Protein AF-A0AA38GEJ2-F1 (afdb_monomer_lite)

Secondary structure (DSSP, 8-state):
--------EEETTEEEPTTSBHHHHHTTSTT--HHHHHHHHHHTT----BGGG--HHHHHHHHHHHTTS--HHHHHHHHHHHHHHHHHTT-HHHHHHH-

Structure (mmCIF, N/CA/C/O backbone):
data_AF-A0AA38GEJ2-F1
#
_entry.id   AF-A0AA38GEJ2-F1
#
loop_
_atom_site.group_PDB
_atom_site.id
_atom_site.type_symbol
_atom_site.label_atom_id
_atom_site.label_alt_id
_atom_site.label_comp_id
_atom_site.label_asym_id
_atom_site.label_entity_id
_atom_site.label_seq_id
_atom_site.pdbx_PDB_ins_code
_atom_site.Cartn_x
_atom_site.Cartn_y
_atom_site.Cartn_z
_atom_site.occupancy
_atom_site.B_iso_or_equiv
_atom_site.auth_seq_id
_atom_site.auth_comp_id
_atom_site.auth_asym_id
_atom_site.auth_atom_id
_atom_site.pdbx_PDB_model_num
ATOM 1 N N . PHE A 1 1 ? 3.217 9.150 38.491 1.00 40.16 1 PHE A N 1
ATOM 2 C CA . PHE A 1 1 ? 3.322 7.963 37.621 1.00 40.16 1 PHE A CA 1
ATOM 3 C C . PHE A 1 1 ? 2.044 7.803 36.800 1.00 40.16 1 PHE A C 1
ATOM 5 O O . PHE A 1 1 ? 1.171 7.031 37.157 1.00 40.16 1 PHE A O 1
ATOM 12 N N . THR A 1 2 ? 1.918 8.550 35.706 1.00 34.09 2 THR A N 1
ATOM 13 C CA . THR A 1 2 ? 0.905 8.327 34.660 1.00 34.09 2 THR A CA 1
ATOM 14 C C . THR A 1 2 ? 1.666 8.402 33.349 1.00 34.09 2 THR A C 1
ATOM 16 O O . THR A 1 2 ? 1.904 9.484 32.815 1.00 34.09 2 THR A O 1
ATOM 19 N N . GLY A 1 3 ? 2.204 7.253 32.938 1.00 30.91 3 GLY A N 1
ATOM 20 C CA . GLY A 1 3 ? 3.022 7.131 31.739 1.00 30.91 3 GLY A CA 1
ATOM 21 C C . GLY A 1 3 ? 2.246 7.581 30.506 1.00 30.91 3 GLY A C 1
ATOM 22 O O . GLY A 1 3 ? 1.045 7.336 30.391 1.00 30.91 3 GLY A O 1
ATOM 23 N N . LEU A 1 4 ? 2.944 8.259 29.598 1.00 35.19 4 LEU A N 1
ATOM 24 C CA . LEU A 1 4 ? 2.459 8.618 28.272 1.00 35.19 4 LEU A CA 1
ATOM 25 C C . LEU A 1 4 ? 1.887 7.378 27.563 1.00 35.19 4 LEU A C 1
ATOM 27 O O . LEU A 1 4 ? 2.627 6.569 27.010 1.00 35.19 4 LEU A O 1
ATOM 31 N N . ASN A 1 5 ? 0.560 7.244 27.554 1.00 34.44 5 ASN A N 1
ATOM 32 C CA . ASN A 1 5 ? -0.161 6.262 26.746 1.00 34.44 5 ASN A CA 1
ATOM 33 C C . ASN A 1 5 ? -0.094 6.667 25.262 1.00 34.44 5 ASN A C 1
ATOM 35 O O . ASN A 1 5 ? -1.067 7.152 24.682 1.00 34.44 5 ASN A O 1
ATOM 39 N N . ILE A 1 6 ? 1.060 6.479 24.620 1.00 39.75 6 ILE A N 1
ATOM 40 C CA . ILE A 1 6 ? 1.163 6.506 23.160 1.00 39.75 6 ILE A CA 1
ATOM 41 C C . ILE A 1 6 ? 0.790 5.105 22.676 1.00 39.75 6 ILE A C 1
ATOM 43 O O . ILE A 1 6 ? 1.645 4.246 22.492 1.00 39.75 6 ILE A O 1
ATOM 47 N N . ARG A 1 7 ? -0.510 4.854 22.475 1.00 49.31 7 ARG A N 1
ATOM 48 C CA . ARG A 1 7 ? -0.963 3.680 21.715 1.00 49.31 7 ARG A CA 1
ATOM 49 C C . ARG A 1 7 ? -0.570 3.894 20.250 1.00 49.31 7 ARG A C 1
ATOM 51 O O . ARG A 1 7 ? -1.316 4.503 19.485 1.00 49.31 7 ARG A O 1
ATOM 58 N N . CYS A 1 8 ? 0.647 3.504 19.880 1.00 52.69 8 CYS A N 1
ATOM 59 C CA . CYS A 1 8 ? 1.088 3.450 18.492 1.00 52.69 8 CYS A CA 1
ATOM 60 C C . CYS A 1 8 ? 0.498 2.189 17.843 1.00 52.69 8 CYS A C 1
ATOM 62 O O . CYS A 1 8 ? 0.789 1.060 18.233 1.00 52.69 8 CYS A O 1
ATOM 64 N N . ALA A 1 9 ? -0.374 2.371 16.853 1.00 62.97 9 ALA A N 1
ATOM 65 C CA . ALA A 1 9 ? -0.876 1.256 16.066 1.00 62.97 9 ALA A CA 1
ATOM 66 C C . ALA A 1 9 ? 0.178 0.913 15.007 1.00 62.97 9 ALA A C 1
ATOM 68 O O . ALA A 1 9 ? 0.356 1.642 14.033 1.00 62.97 9 ALA A O 1
ATOM 69 N N . ARG A 1 10 ? 0.916 -0.185 15.195 1.00 67.06 10 ARG A N 1
ATOM 70 C CA . ARG A 1 10 ? 1.804 -0.714 14.150 1.00 67.06 10 ARG A CA 1
ATOM 71 C C . ARG A 1 10 ? 0.974 -1.509 13.148 1.00 67.06 10 ARG A C 1
ATOM 73 O O . ARG A 1 10 ? 0.328 -2.481 13.535 1.00 67.06 10 ARG A O 1
ATOM 80 N N . VAL A 1 11 ? 0.975 -1.132 11.877 1.00 64.38 11 VAL A N 1
ATOM 81 C CA . VAL A 1 11 ? 0.220 -1.818 10.814 1.00 64.38 11 VAL A CA 1
ATOM 82 C C . VAL A 1 11 ? 1.136 -1.950 9.600 1.00 64.38 11 VAL A C 1
ATOM 84 O O . VAL A 1 11 ? 1.811 -0.995 9.235 1.00 64.38 11 VAL A O 1
ATOM 87 N N . GLY A 1 12 ? 1.221 -3.148 9.010 1.00 59.56 12 GLY A N 1
ATOM 88 C CA . GLY A 1 12 ? 2.056 -3.384 7.821 1.00 59.56 12 GLY A CA 1
ATOM 89 C C . GLY A 1 12 ? 3.562 -3.159 8.032 1.00 59.56 12 GLY A C 1
ATOM 90 O O . GLY A 1 12 ? 4.269 -2.841 7.086 1.00 59.56 12 GLY A O 1
ATOM 91 N N . GLY A 1 13 ? 4.055 -3.272 9.272 1.00 63.53 13 GLY A N 1
ATOM 92 C CA . GLY A 1 13 ? 5.470 -3.050 9.601 1.00 63.53 13 GLY A CA 1
ATOM 93 C C . GLY A 1 13 ? 5.869 -1.586 9.827 1.00 63.53 13 GLY A C 1
ATOM 94 O O . GLY A 1 13 ? 7.013 -1.341 10.199 1.00 63.53 13 GLY A O 1
ATOM 95 N N . VAL A 1 14 ? 4.937 -0.633 9.690 1.00 70.31 14 VAL A N 1
ATOM 96 C CA . VAL A 1 14 ? 5.163 0.805 9.922 1.00 70.31 14 VAL A CA 1
ATOM 97 C C . VAL A 1 14 ? 4.312 1.295 11.098 1.00 70.31 14 VAL A C 1
ATOM 99 O O . VAL A 1 14 ? 3.224 0.777 11.372 1.00 70.31 14 VAL A O 1
ATOM 102 N N . GLU A 1 15 ? 4.827 2.274 11.838 1.00 72.50 15 GLU A N 1
ATOM 103 C CA . GLU A 1 15 ? 4.089 2.939 12.912 1.00 72.50 15 GLU A CA 1
ATOM 104 C C . GLU A 1 15 ? 3.173 4.019 12.341 1.00 72.50 15 GLU A C 1
ATOM 106 O O . GLU A 1 15 ? 3.615 4.940 11.655 1.00 72.50 15 GLU A O 1
ATOM 111 N N . ILE A 1 16 ? 1.879 3.894 12.625 1.00 75.69 16 ILE A N 1
ATOM 112 C CA . ILE A 1 16 ? 0.857 4.812 12.136 1.00 75.69 16 ILE A CA 1
ATOM 113 C C . ILE A 1 16 ? 0.534 5.868 13.207 1.00 75.69 16 ILE A C 1
ATOM 115 O O . ILE A 1 16 ? 0.434 5.534 14.395 1.00 75.69 16 ILE A O 1
ATOM 119 N N . PRO A 1 17 ? 0.312 7.141 12.818 1.00 76.06 17 PRO A N 1
ATOM 120 C CA . PRO A 1 17 ? -0.094 8.188 13.750 1.00 76.06 17 PRO A CA 1
ATOM 121 C C . PRO A 1 17 ? -1.445 7.884 14.409 1.00 76.06 17 PRO A C 1
ATOM 123 O O . PRO A 1 17 ? -2.457 7.671 13.747 1.00 76.06 17 PRO A O 1
ATOM 126 N N . SER A 1 18 ? -1.481 7.952 15.739 1.00 72.06 18 SER A N 1
ATOM 127 C CA . SER A 1 18 ? -2.668 7.598 16.528 1.00 72.06 18 SER A CA 1
ATOM 128 C C . SER A 1 18 ? -3.747 8.700 16.563 1.00 72.06 18 SER A C 1
ATOM 130 O O . SER A 1 18 ? -4.917 8.424 16.803 1.00 72.06 18 SER A O 1
ATOM 132 N N . ASN A 1 19 ? -3.388 9.949 16.253 1.00 80.69 19 ASN A N 1
ATOM 133 C CA . ASN A 1 19 ? -4.277 11.124 16.308 1.00 80.69 19 ASN A CA 1
ATOM 134 C C . ASN A 1 19 ? -5.024 11.445 15.002 1.00 80.69 19 ASN A C 1
ATOM 136 O O . ASN A 1 19 ? -5.527 12.555 14.836 1.00 80.69 19 ASN A O 1
ATOM 140 N N . LYS A 1 20 ? -5.067 10.518 14.044 1.00 83.81 20 LYS A N 1
ATOM 141 C CA . LYS A 1 20 ? -5.699 10.743 12.736 1.00 83.81 20 LYS A CA 1
ATOM 142 C C . LYS A 1 20 ? -6.823 9.745 12.479 1.00 83.81 20 LYS A C 1
ATOM 144 O O . LYS A 1 20 ? -6.879 8.682 13.107 1.00 83.81 20 LYS A O 1
ATOM 149 N N . ARG A 1 21 ? -7.727 10.103 11.559 1.00 86.75 21 ARG A N 1
ATOM 150 C CA . ARG A 1 21 ? -8.729 9.163 11.032 1.00 86.75 21 ARG A CA 1
ATOM 151 C C . ARG A 1 21 ? -8.035 8.035 10.279 1.00 86.75 21 ARG A C 1
ATOM 153 O O . ARG A 1 21 ? -7.035 8.293 9.604 1.00 86.75 21 ARG A O 1
ATOM 160 N N . ILE A 1 22 ? -8.599 6.830 10.356 1.00 85.19 22 ILE A N 1
ATOM 161 C CA . ILE A 1 22 ? -8.021 5.610 9.769 1.00 85.19 22 ILE A CA 1
ATOM 162 C C . ILE A 1 22 ? -7.665 5.812 8.290 1.00 85.19 22 ILE A C 1
ATOM 164 O O . ILE A 1 22 ? -6.564 5.455 7.876 1.00 85.19 22 ILE A O 1
ATOM 168 N N . GLU A 1 23 ? -8.533 6.469 7.513 1.00 87.00 23 GLU A N 1
ATOM 169 C CA . GLU A 1 23 ? -8.304 6.703 6.081 1.00 87.00 23 GLU A CA 1
ATOM 170 C C . GLU A 1 23 ? -6.961 7.394 5.785 1.00 87.00 23 GLU A C 1
ATOM 172 O O . GLU A 1 23 ? -6.247 7.002 4.858 1.00 87.00 23 GLU A O 1
ATOM 177 N N . TYR A 1 24 ? -6.610 8.422 6.560 1.00 87.94 24 TYR A N 1
ATOM 178 C CA . TYR A 1 24 ? -5.367 9.181 6.379 1.00 87.94 24 TYR A CA 1
ATOM 179 C C . TYR A 1 24 ? -4.189 8.522 7.084 1.00 87.94 24 TYR A C 1
ATOM 181 O O . TYR A 1 24 ? -3.055 8.623 6.631 1.00 87.94 24 TYR A O 1
ATOM 189 N N . SER A 1 25 ? -4.464 7.843 8.189 1.00 86.88 25 SER A N 1
ATOM 190 C CA . SER A 1 25 ? -3.498 7.054 8.936 1.00 86.88 25 SER A CA 1
ATOM 191 C C . SER A 1 25 ? -2.889 5.940 8.078 1.00 86.88 25 SER A C 1
ATOM 193 O O . SER A 1 25 ? -1.670 5.799 8.040 1.00 86.88 25 SER A O 1
ATOM 195 N N . LEU A 1 26 ? -3.702 5.208 7.312 1.00 85.19 26 LEU A N 1
ATOM 196 C CA . LEU A 1 26 ? -3.224 4.131 6.435 1.00 85.19 26 LEU A CA 1
ATOM 197 C C . LEU A 1 26 ? -2.360 4.630 5.265 1.00 85.19 26 LEU A C 1
ATOM 199 O O . LEU A 1 26 ? -1.509 3.890 4.787 1.00 85.19 26 LEU A O 1
ATOM 203 N N . GLN A 1 27 ? -2.524 5.885 4.835 1.00 88.50 27 GLN A N 1
ATOM 204 C CA . GLN A 1 27 ? -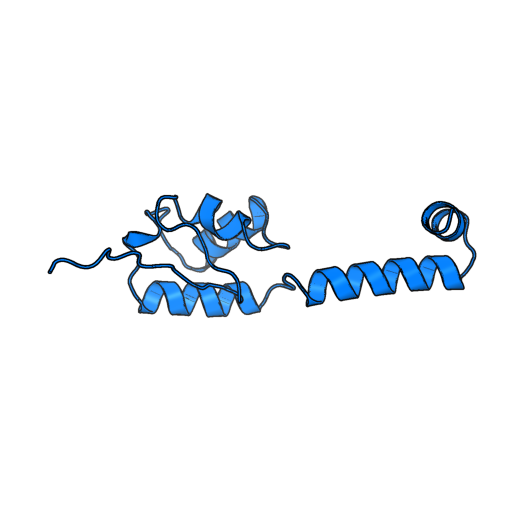1.754 6.474 3.725 1.00 88.50 27 GLN A CA 1
ATOM 205 C C . GLN A 1 27 ? -0.276 6.713 4.060 1.00 88.50 27 GLN A C 1
ATOM 207 O O . GLN A 1 27 ? 0.515 7.016 3.172 1.00 88.50 27 GLN A O 1
ATOM 212 N N . TYR A 1 28 ? 0.111 6.588 5.331 1.00 87.38 28 TYR A N 1
ATOM 213 C CA . TYR A 1 28 ? 1.518 6.642 5.726 1.00 87.38 28 TYR A CA 1
ATOM 214 C C . TYR A 1 28 ? 2.310 5.414 5.273 1.00 87.38 28 TYR A C 1
ATOM 216 O O . TYR A 1 28 ? 3.534 5.473 5.213 1.00 87.38 28 TYR A O 1
ATOM 224 N N . ILE A 1 29 ? 1.621 4.322 4.945 1.00 85.94 29 ILE A N 1
ATOM 225 C CA . ILE A 1 29 ? 2.235 3.116 4.407 1.00 85.94 29 ILE A CA 1
ATOM 226 C C . ILE A 1 29 ? 2.495 3.322 2.910 1.00 85.94 29 ILE A C 1
ATOM 228 O O . ILE A 1 29 ? 1.567 3.539 2.125 1.00 85.94 29 ILE A O 1
ATOM 232 N N . HIS A 1 30 ? 3.750 3.198 2.481 1.00 85.12 30 HIS A N 1
ATOM 233 C CA . HIS A 1 30 ? 4.114 3.269 1.070 1.00 85.12 30 HIS A CA 1
ATOM 234 C C . HIS A 1 30 ? 3.446 2.136 0.280 1.00 85.12 30 HIS A C 1
ATOM 236 O O . HIS A 1 30 ? 3.664 0.951 0.544 1.00 85.12 30 HIS A O 1
ATOM 242 N N . GLY A 1 31 ? 2.664 2.514 -0.731 1.00 85.88 31 GLY A N 1
ATOM 243 C CA . GLY A 1 31 ? 1.818 1.603 -1.510 1.00 85.88 31 GLY A CA 1
ATOM 244 C C . GLY A 1 31 ? 0.325 1.753 -1.204 1.00 85.88 31 GLY A C 1
ATOM 245 O O . GLY A 1 31 ? -0.504 1.333 -2.011 1.00 85.88 31 GLY A O 1
ATOM 246 N N . ILE A 1 32 ? -0.042 2.423 -0.105 1.00 88.69 32 ILE A N 1
ATOM 247 C CA . ILE A 1 32 ? -1.436 2.731 0.225 1.00 88.69 32 ILE A CA 1
ATOM 248 C C . ILE A 1 32 ? -1.738 4.195 -0.099 1.00 88.69 32 ILE A C 1
ATOM 250 O O . ILE A 1 32 ? -1.203 5.120 0.503 1.00 88.69 32 ILE A O 1
ATOM 254 N N . GLY A 1 33 ? -2.631 4.405 -1.065 1.00 89.06 33 GLY A N 1
ATOM 255 C CA . GLY A 1 33 ? -3.154 5.717 -1.429 1.00 89.06 33 GLY A CA 1
ATOM 256 C C . GLY A 1 33 ? -4.568 5.945 -0.897 1.00 89.06 33 GLY A C 1
ATOM 257 O O . GLY A 1 33 ? -5.121 5.151 -0.137 1.00 89.06 33 GLY A O 1
ATOM 258 N N . ARG A 1 34 ? -5.201 7.034 -1.347 1.00 90.38 34 ARG A N 1
ATOM 259 C CA . ARG A 1 34 ? -6.590 7.368 -0.975 1.00 90.38 34 ARG A CA 1
ATOM 260 C C . ARG A 1 3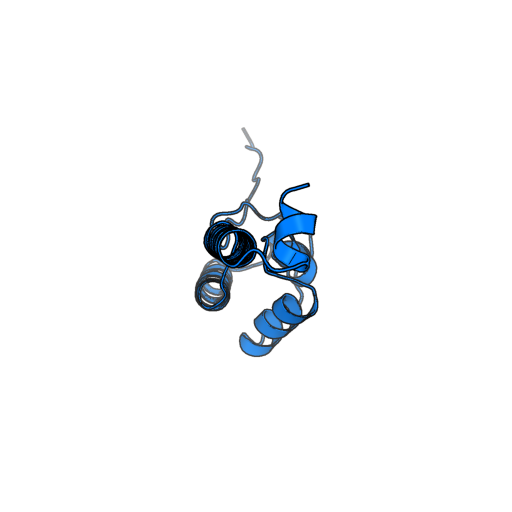4 ? -7.589 6.299 -1.420 1.00 90.38 34 ARG A C 1
ATOM 262 O O . ARG A 1 34 ? -8.507 5.966 -0.681 1.00 90.38 34 ARG A O 1
ATOM 269 N N . THR A 1 35 ? -7.404 5.764 -2.624 1.00 91.06 35 THR A N 1
ATOM 270 C CA . THR A 1 35 ? -8.294 4.758 -3.217 1.00 91.06 35 THR A CA 1
ATOM 271 C C . THR A 1 35 ? -8.226 3.436 -2.466 1.00 91.06 35 THR A C 1
ATOM 273 O O . THR A 1 35 ? -9.258 2.907 -2.066 1.00 91.06 35 THR A O 1
ATOM 276 N N . THR A 1 36 ? -7.019 2.926 -2.220 1.00 90.06 36 THR A N 1
ATOM 277 C CA . THR A 1 36 ? -6.824 1.659 -1.507 1.00 90.06 36 THR A CA 1
ATOM 278 C C . THR A 1 36 ? -7.206 1.772 -0.038 1.00 90.06 36 THR A C 1
ATOM 280 O O . THR A 1 36 ? -7.853 0.869 0.474 1.00 90.06 36 THR A O 1
ATOM 283 N N . SER A 1 37 ? -6.917 2.898 0.619 1.00 88.44 37 SER A N 1
ATOM 284 C CA . SER A 1 37 ? -7.336 3.141 2.004 1.00 88.44 37 SER A CA 1
ATOM 285 C C . SER A 1 37 ? -8.863 3.106 2.172 1.00 88.44 37 SER A C 1
ATOM 287 O O . SER A 1 37 ? -9.382 2.385 3.023 1.00 88.44 37 SER A O 1
ATOM 289 N N . ARG A 1 38 ? -9.609 3.803 1.300 1.00 89.81 38 ARG A N 1
ATOM 290 C CA . ARG A 1 38 ? -11.083 3.756 1.297 1.00 89.81 38 ARG A CA 1
ATOM 291 C C . ARG A 1 38 ? -11.621 2.368 0.993 1.00 89.81 38 ARG A C 1
ATOM 293 O O . ARG A 1 38 ? -12.589 1.947 1.614 1.00 89.81 38 ARG A O 1
ATOM 300 N N . LYS A 1 39 ? -10.989 1.667 0.051 1.00 90.25 39 LYS A N 1
ATOM 301 C CA . LYS A 1 39 ? -11.374 0.305 -0.309 1.00 90.25 39 LYS A CA 1
ATOM 302 C C . LYS A 1 39 ? -11.206 -0.651 0.872 1.00 90.25 39 LYS A C 1
ATOM 304 O O . LYS A 1 39 ? -12.139 -1.366 1.187 1.00 90.25 39 LYS A O 1
ATOM 309 N N . VAL A 1 40 ? -10.079 -0.592 1.583 1.00 88.06 40 VAL A N 1
ATOM 310 C CA . VAL A 1 40 ? -9.840 -1.410 2.785 1.00 88.06 40 VAL A CA 1
ATOM 311 C C . VAL A 1 40 ? -10.885 -1.137 3.870 1.00 88.06 40 VAL A C 1
ATOM 313 O O . VAL A 1 40 ? -11.382 -2.076 4.483 1.00 88.06 40 VAL A O 1
ATOM 316 N N . LEU A 1 41 ? -11.251 0.129 4.095 1.00 87.75 41 LEU A N 1
ATOM 317 C CA . LEU A 1 41 ? -12.306 0.484 5.052 1.00 87.75 41 LEU A CA 1
ATOM 318 C C . LEU A 1 41 ? -13.679 -0.057 4.637 1.00 87.75 41 LEU A C 1
ATOM 320 O O . LEU A 1 41 ? -14.398 -0.603 5.471 1.00 87.75 41 LEU A O 1
ATOM 324 N N . HIS A 1 42 ? -14.015 0.064 3.353 1.00 87.81 42 HIS A N 1
ATOM 325 C CA . HIS A 1 42 ? -15.267 -0.430 2.792 1.00 87.81 42 HIS A CA 1
ATOM 326 C C . HIS A 1 42 ? -15.358 -1.962 2.844 1.00 87.81 42 HIS A C 1
ATOM 328 O O . HIS A 1 42 ? -16.364 -2.500 3.294 1.00 87.81 42 HIS A O 1
ATOM 334 N N . ASP A 1 43 ? -14.295 -2.663 2.447 1.00 86.44 43 ASP A N 1
ATOM 335 C CA . ASP A 1 43 ? -14.233 -4.129 2.425 1.00 86.44 43 ASP A CA 1
ATOM 336 C C . ASP A 1 43 ? -14.337 -4.725 3.842 1.00 86.44 43 ASP A C 1
ATOM 338 O O . ASP A 1 43 ? -14.875 -5.814 4.028 1.00 86.44 43 ASP A O 1
ATOM 342 N N . LEU A 1 44 ? -13.864 -3.994 4.858 1.00 86.00 44 LEU A N 1
ATOM 343 C CA . LEU A 1 44 ? -13.980 -4.376 6.267 1.00 86.00 44 LEU A CA 1
ATOM 344 C C . LEU A 1 44 ? -15.291 -3.928 6.928 1.00 86.00 44 LEU A C 1
ATOM 346 O O . LEU A 1 44 ? -15.519 -4.276 8.088 1.00 86.00 44 LEU A O 1
ATOM 350 N N . GLY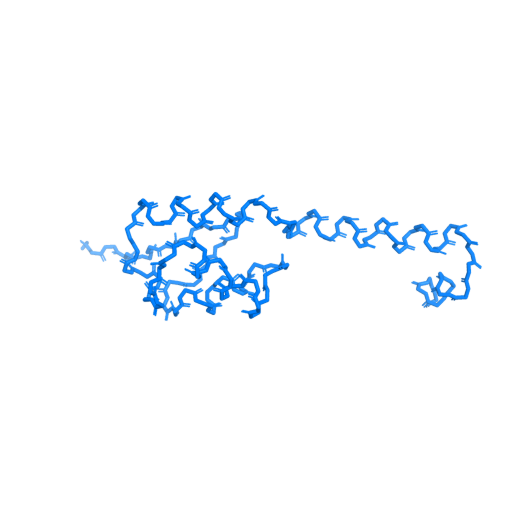 A 1 45 ? -16.126 -3.149 6.232 1.00 83.56 45 GLY A N 1
ATOM 351 C CA . GLY A 1 45 ? -17.348 -2.565 6.789 1.00 83.56 45 GLY A CA 1
ATOM 352 C C . GLY A 1 45 ? -17.090 -1.651 7.991 1.00 83.56 45 GLY A C 1
ATOM 353 O O . GLY A 1 45 ? -17.928 -1.571 8.885 1.00 83.56 45 GLY A O 1
ATOM 354 N N . MET A 1 46 ? -15.919 -1.006 8.056 1.00 80.00 46 MET A N 1
ATOM 355 C CA . MET A 1 46 ? -15.536 -0.170 9.194 1.00 80.00 46 MET A CA 1
ATOM 356 C C . MET A 1 46 ? -15.808 1.309 8.952 1.00 80.00 46 MET A C 1
ATOM 358 O O . MET A 1 46 ? -15.491 1.867 7.901 1.00 80.00 46 MET A O 1
ATOM 362 N N . GLU A 1 47 ? -16.334 1.965 9.983 1.00 79.19 47 GLU A N 1
ATOM 363 C CA . GLU A 1 47 ? -16.499 3.412 9.995 1.00 79.19 47 GLU A CA 1
ATOM 364 C C . GLU A 1 47 ? -15.162 4.142 10.160 1.00 79.19 47 GLU A C 1
ATOM 366 O O . GLU A 1 47 ? -14.193 3.645 10.737 1.00 79.19 47 GLU A O 1
ATOM 371 N N . ASN A 1 48 ? -15.125 5.378 9.666 1.00 79.50 48 ASN A N 1
ATOM 372 C CA . ASN A 1 48 ? -13.923 6.202 9.590 1.00 79.50 48 ASN A CA 1
ATOM 373 C C . ASN A 1 48 ? -13.620 6.877 10.948 1.00 79.50 48 ASN A C 1
ATOM 375 O O . ASN A 1 48 ? -13.687 8.102 11.087 1.00 79.50 48 ASN A O 1
ATOM 379 N N . LYS A 1 49 ? -13.327 6.053 11.961 1.00 83.69 49 LYS A N 1
ATOM 380 C CA . LYS A 1 49 ? -13.039 6.445 13.352 1.00 83.69 49 LYS A CA 1
ATOM 381 C C . LYS A 1 49 ? -11.611 6.975 13.526 1.00 83.69 49 LYS A C 1
ATOM 383 O O . LYS A 1 49 ? -10.795 6.971 12.595 1.00 83.69 49 LYS A O 1
ATOM 388 N N . LEU A 1 50 ? -11.295 7.460 14.727 1.00 83.31 50 LEU A N 1
ATOM 389 C CA . LEU A 1 50 ? -9.927 7.816 15.105 1.00 83.31 50 LEU A CA 1
ATOM 390 C C . LEU A 1 50 ? -9.084 6.568 15.371 1.00 83.31 50 LEU A C 1
ATOM 392 O O . LEU A 1 50 ? -9.558 5.588 15.931 1.00 83.31 50 LEU A O 1
ATOM 396 N N . THR A 1 51 ? -7.791 6.636 15.044 1.00 79.38 51 THR A N 1
ATOM 397 C CA . THR A 1 51 ? -6.872 5.485 15.157 1.00 79.38 51 THR A CA 1
ATOM 398 C C . THR A 1 51 ? -6.711 4.972 16.603 1.00 79.38 51 THR A C 1
ATOM 400 O O . THR A 1 51 ? -6.385 3.811 16.824 1.00 79.38 51 THR A O 1
ATOM 403 N N . ARG A 1 52 ? -6.958 5.823 17.608 1.00 78.62 52 ARG A N 1
ATOM 404 C CA . ARG A 1 52 ? -6.917 5.467 19.042 1.00 78.62 52 ARG A CA 1
ATOM 405 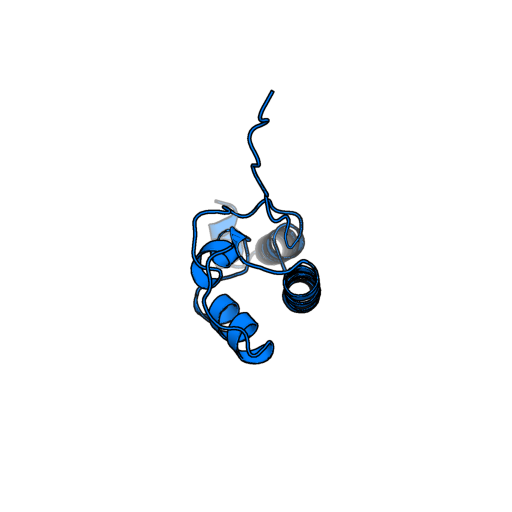C C . ARG A 1 52 ? -8.127 4.681 19.535 1.00 78.62 52 ARG A C 1
ATOM 407 O O . ARG A 1 52 ? -8.026 4.041 20.578 1.00 78.62 52 ARG A O 1
ATOM 414 N N . GLU A 1 53 ? -9.243 4.777 18.826 1.00 80.31 53 GLU A N 1
ATOM 415 C CA . GLU A 1 53 ? -10.528 4.192 19.219 1.00 80.31 53 GLU A CA 1
ATOM 416 C C . GLU A 1 53 ? -10.714 2.777 18.666 1.00 80.31 53 GLU A C 1
ATOM 418 O O . GLU A 1 53 ? -11.718 2.140 18.974 1.00 80.31 53 GLU A O 1
ATOM 423 N N . LEU A 1 54 ? -9.764 2.275 17.865 1.00 76.88 54 LEU A N 1
ATOM 424 C CA . LEU A 1 54 ? -9.864 0.926 17.321 1.00 76.88 54 LEU A CA 1
ATOM 425 C C . LEU A 1 54 ? -9.682 -0.119 18.411 1.00 76.88 54 LEU A C 1
ATOM 427 O O . LEU A 1 54 ? -8.738 -0.062 19.207 1.00 76.88 54 LEU A O 1
ATOM 431 N N . ALA A 1 55 ? -10.540 -1.131 18.355 1.00 82.62 55 ALA A N 1
ATOM 432 C CA . ALA A 1 55 ? -10.335 -2.361 19.095 1.00 82.62 55 ALA A CA 1
ATOM 433 C C . ALA A 1 55 ? -9.148 -3.154 18.513 1.00 82.62 55 ALA A C 1
ATOM 435 O O . ALA A 1 55 ? -8.818 -3.063 17.326 1.00 82.62 55 ALA A O 1
ATOM 436 N N . GLU A 1 56 ? -8.515 -3.993 19.332 1.00 78.69 56 GLU A N 1
ATOM 437 C CA . GLU A 1 56 ? -7.413 -4.853 18.873 1.00 78.69 56 GLU A CA 1
ATOM 438 C C . GLU A 1 56 ? -7.849 -5.838 17.774 1.00 78.69 56 GLU A C 1
ATOM 440 O O . GLU A 1 56 ? -7.085 -6.144 16.852 1.00 78.69 56 GLU A O 1
ATOM 445 N N . GLU A 1 57 ? -9.104 -6.287 17.810 1.00 83.62 57 GLU A N 1
ATOM 446 C CA . GLU A 1 57 ? -9.690 -7.141 16.775 1.00 83.62 57 GLU A CA 1
ATOM 447 C C . GLU A 1 57 ? -9.790 -6.425 15.422 1.00 83.62 57 GLU A C 1
ATOM 449 O O . GLU A 1 57 ? -9.438 -6.989 14.383 1.00 83.62 57 GLU A O 1
ATOM 454 N N . GLU A 1 58 ? -10.218 -5.161 15.429 1.00 82.50 58 GLU A N 1
ATOM 455 C CA . GLU A 1 58 ? -10.301 -4.310 14.241 1.00 82.50 58 GLU A CA 1
ATOM 456 C C . GLU A 1 58 ? -8.904 -4.065 13.655 1.00 82.50 58 GLU A C 1
ATOM 458 O O . GLU A 1 58 ? -8.684 -4.240 12.455 1.00 82.50 58 GLU A O 1
ATOM 463 N N . LEU A 1 59 ? -7.918 -3.772 14.508 1.00 81.38 59 LEU A N 1
ATOM 464 C CA . LEU A 1 59 ? -6.516 -3.644 14.102 1.00 81.38 59 LEU A CA 1
ATOM 465 C C . LEU A 1 59 ? -5.985 -4.925 13.449 1.00 81.38 59 LEU A C 1
ATOM 467 O O . LEU A 1 59 ? -5.257 -4.866 12.455 1.00 81.38 59 LEU A O 1
ATOM 471 N N . THR A 1 60 ? -6.364 -6.091 13.970 1.00 83.94 60 THR A N 1
ATOM 472 C CA . THR A 1 60 ? -5.956 -7.387 13.415 1.00 83.94 60 THR A CA 1
ATOM 473 C C . THR A 1 60 ? -6.586 -7.635 12.045 1.00 83.94 60 THR A C 1
ATOM 475 O O . THR A 1 60 ? -5.897 -8.099 11.132 1.00 83.94 60 THR A O 1
ATOM 478 N N . LYS A 1 61 ? -7.862 -7.276 11.861 1.00 86.69 61 LYS A N 1
ATOM 479 C CA . LYS A 1 61 ? -8.546 -7.334 10.558 1.00 86.69 61 LYS A CA 1
ATOM 480 C C . LYS A 1 61 ? -7.874 -6.421 9.532 1.00 86.69 61 LYS A C 1
ATOM 482 O O . LYS A 1 61 ? -7.534 -6.880 8.445 1.00 86.69 61 LYS A O 1
ATOM 487 N N . ILE A 1 62 ? -7.585 -5.173 9.908 1.00 85.25 62 ILE A N 1
ATOM 488 C CA . ILE A 1 62 ? -6.887 -4.212 9.042 1.00 85.25 62 ILE A CA 1
ATOM 489 C C . ILE A 1 62 ? -5.511 -4.745 8.645 1.00 85.25 62 ILE A C 1
ATOM 491 O O . ILE A 1 62 ? -5.173 -4.721 7.468 1.00 85.25 62 ILE A O 1
ATOM 495 N N . ARG A 1 63 ? -4.726 -5.291 9.584 1.00 84.25 63 ARG A N 1
ATOM 496 C CA . ARG A 1 63 ? -3.418 -5.893 9.269 1.00 84.25 63 ARG A CA 1
ATOM 497 C C . ARG A 1 63 ? -3.528 -7.021 8.241 1.00 84.25 63 ARG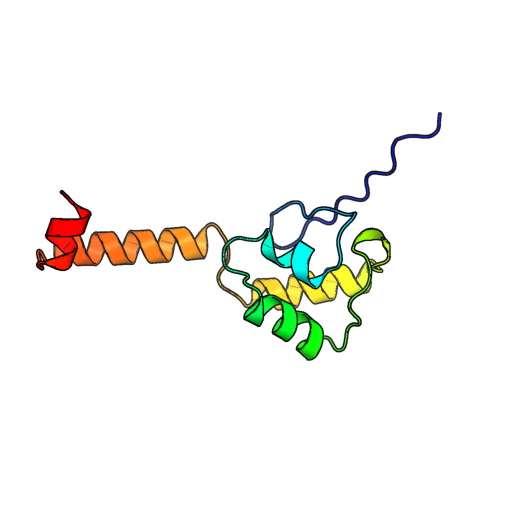 A C 1
ATOM 499 O O . ARG A 1 63 ? -2.707 -7.086 7.332 1.00 84.25 63 ARG A O 1
ATOM 506 N N . ARG A 1 64 ? -4.529 -7.897 8.370 1.00 86.25 64 ARG A N 1
ATOM 507 C CA . ARG A 1 64 ? -4.749 -9.012 7.434 1.00 86.25 64 ARG A CA 1
ATOM 508 C C . ARG A 1 64 ? -5.124 -8.527 6.037 1.00 86.25 64 ARG A C 1
ATOM 510 O O . ARG A 1 64 ? -4.585 -9.049 5.069 1.00 86.25 64 ARG A O 1
ATOM 517 N N . GLU A 1 65 ? -6.001 -7.533 5.932 1.00 87.94 65 GLU A N 1
ATOM 518 C CA . GLU A 1 65 ? -6.378 -6.961 4.634 1.00 87.94 65 GLU A CA 1
ATOM 519 C C . GLU A 1 65 ? -5.227 -6.198 3.985 1.00 87.94 65 GLU A C 1
ATOM 521 O O . GLU A 1 65 ? -4.956 -6.364 2.800 1.00 87.94 65 GLU A O 1
ATOM 526 N N . VAL A 1 66 ? -4.499 -5.407 4.772 1.00 85.69 66 VAL A N 1
ATOM 527 C CA . VAL A 1 66 ? -3.350 -4.631 4.303 1.00 85.69 66 VAL A CA 1
ATOM 528 C C . VAL A 1 66 ? -2.248 -5.553 3.765 1.00 85.69 66 VAL A C 1
ATOM 530 O O . VAL A 1 66 ? -1.718 -5.283 2.694 1.00 85.69 66 VAL A O 1
ATOM 533 N N . ASN A 1 67 ? -1.978 -6.693 4.410 1.00 85.19 67 ASN A N 1
ATOM 534 C CA . ASN A 1 67 ? -0.979 -7.670 3.949 1.00 85.19 67 ASN A CA 1
ATOM 535 C C . ASN A 1 67 ? -1.276 -8.304 2.576 1.00 85.19 67 ASN A C 1
ATOM 537 O O . ASN A 1 67 ? -0.384 -8.916 1.995 1.00 85.19 67 ASN A O 1
ATOM 541 N N . LYS A 1 68 ? -2.501 -8.193 2.045 1.00 87.25 68 LYS A N 1
ATOM 542 C CA . LYS A 1 68 ? -2.821 -8.665 0.685 1.00 87.25 68 LYS A CA 1
ATOM 543 C C . LYS A 1 68 ? -2.256 -7.746 -0.399 1.00 87.25 68 LYS A C 1
ATOM 545 O O . LYS A 1 68 ? -2.142 -8.155 -1.553 1.00 87.25 68 LYS A O 1
ATOM 550 N N . TYR A 1 69 ? -1.938 -6.503 -0.051 1.00 86.81 69 TYR A N 1
ATOM 551 C CA . TYR A 1 69 ? -1.375 -5.526 -0.969 1.00 86.81 69 TYR A CA 1
ATOM 552 C C . TYR A 1 69 ? 0.153 -5.557 -0.909 1.00 86.81 69 TYR A C 1
ATOM 554 O O . TYR A 1 69 ? 0.749 -5.771 0.144 1.00 86.81 69 TYR A O 1
ATOM 562 N N . MET A 1 70 ? 0.801 -5.302 -2.048 1.00 84.75 70 MET A N 1
ATOM 563 C CA . MET A 1 70 ? 2.249 -5.097 -2.079 1.00 84.75 70 MET A CA 1
ATOM 564 C C . MET A 1 70 ? 2.577 -3.773 -1.383 1.00 84.75 70 MET A C 1
ATOM 566 O O . MET A 1 70 ? 2.026 -2.731 -1.740 1.00 84.75 70 MET A O 1
ATOM 570 N N . ILE A 1 71 ? 3.459 -3.806 -0.388 1.00 86.69 71 ILE A N 1
ATOM 571 C CA . ILE A 1 71 ? 3.714 -2.676 0.513 1.00 86.69 71 ILE A CA 1
ATOM 572 C C . ILE A 1 71 ? 5.216 -2.454 0.678 1.00 86.69 71 ILE A C 1
ATOM 574 O O . ILE A 1 71 ? 6.008 -3.389 0.569 1.00 86.69 71 ILE A O 1
ATOM 578 N N . GLU A 1 72 ? 5.601 -1.199 0.934 1.00 85.19 72 GLU A N 1
ATOM 579 C CA . GLU A 1 72 ? 6.943 -0.779 1.356 1.00 85.19 72 GLU A CA 1
ATOM 580 C C . GLU A 1 72 ? 8.067 -1.471 0.572 1.00 85.19 72 GLU A C 1
ATOM 582 O O . GLU A 1 72 ? 8.303 -1.155 -0.599 1.00 85.19 72 GLU A O 1
ATOM 587 N N . GLY A 1 73 ? 8.763 -2.408 1.220 1.00 85.81 73 GLY A N 1
ATOM 588 C CA . GLY A 1 73 ? 9.935 -3.087 0.691 1.00 85.81 73 GLY A CA 1
ATOM 589 C C . GLY A 1 73 ? 9.645 -3.854 -0.590 1.00 85.81 73 GLY A C 1
ATOM 590 O O . GLY A 1 73 ? 10.443 -3.774 -1.523 1.00 85.81 73 GLY A O 1
ATOM 591 N N . ASP A 1 74 ? 8.501 -4.528 -0.680 1.00 88.44 74 ASP A N 1
ATOM 592 C CA . ASP A 1 74 ? 8.151 -5.328 -1.853 1.00 88.44 74 ASP A CA 1
ATOM 593 C C . ASP A 1 74 ? 7.857 -4.431 -3.053 1.00 88.44 74 ASP A C 1
ATOM 595 O O . ASP A 1 74 ? 8.384 -4.658 -4.143 1.00 88.44 74 ASP A O 1
ATOM 599 N N . LEU A 1 75 ? 7.118 -3.338 -2.837 1.00 89.75 75 LEU A N 1
ATOM 600 C CA . LEU A 1 75 ? 6.809 -2.374 -3.893 1.00 89.75 75 LEU A CA 1
ATOM 601 C C . LEU A 1 75 ? 8.073 -1.647 -4.38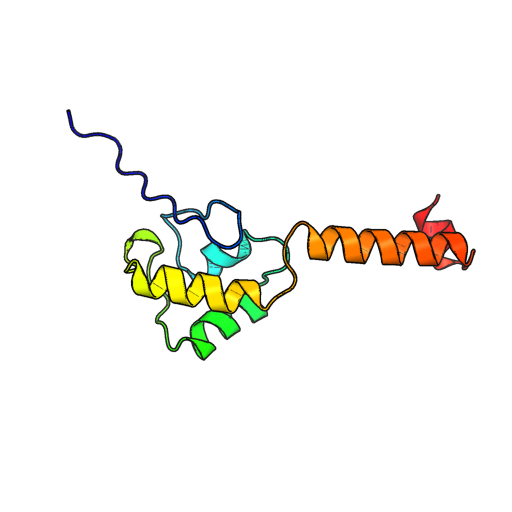3 1.00 89.75 75 LEU A C 1
ATOM 603 O O . LEU A 1 75 ? 8.268 -1.449 -5.584 1.00 89.75 75 LEU A O 1
ATOM 607 N N . ARG A 1 76 ? 8.973 -1.283 -3.460 1.00 90.69 76 ARG A N 1
ATOM 608 C CA . ARG A 1 76 ? 10.269 -0.669 -3.794 1.00 90.69 76 ARG A CA 1
ATOM 609 C C . ARG A 1 76 ? 11.165 -1.637 -4.561 1.00 90.69 76 ARG A C 1
ATOM 611 O O . ARG A 1 76 ? 11.756 -1.247 -5.565 1.00 90.69 76 ARG A O 1
ATOM 618 N N . ARG A 1 77 ? 11.251 -2.900 -4.132 1.00 93.31 77 ARG A N 1
ATOM 619 C CA . ARG A 1 77 ? 12.008 -3.948 -4.837 1.00 93.31 77 ARG A CA 1
ATOM 620 C C . ARG A 1 77 ? 11.451 -4.182 -6.234 1.00 93.31 77 ARG A C 1
ATOM 622 O O . ARG A 1 77 ? 12.236 -4.214 -7.177 1.00 93.31 77 ARG A O 1
ATOM 629 N N . PHE A 1 78 ? 10.131 -4.280 -6.373 1.00 94.06 78 PHE A N 1
ATOM 630 C CA . PHE A 1 78 ? 9.461 -4.452 -7.659 1.00 94.06 78 PHE A CA 1
ATOM 631 C C . PHE A 1 78 ? 9.800 -3.318 -8.632 1.00 94.06 78 PHE A C 1
ATOM 633 O O . PHE A 1 78 ? 10.258 -3.575 -9.746 1.00 94.06 78 PHE A O 1
ATOM 640 N N . ASN A 1 79 ? 9.672 -2.063 -8.192 1.00 94.31 79 ASN A N 1
ATOM 641 C CA . ASN A 1 79 ? 10.009 -0.903 -9.016 1.00 94.31 79 ASN A CA 1
ATOM 642 C C . ASN A 1 79 ? 11.498 -0.874 -9.384 1.00 94.31 79 ASN A C 1
ATOM 644 O O . ASN A 1 79 ? 11.843 -0.639 -10.541 1.00 94.31 79 ASN A O 1
ATOM 648 N N . ASN A 1 80 ? 12.383 -1.181 -8.434 1.00 94.62 80 ASN A N 1
ATOM 649 C CA . ASN A 1 80 ? 13.822 -1.233 -8.687 1.00 94.62 80 ASN A CA 1
ATOM 650 C C . ASN A 1 80 ? 14.188 -2.325 -9.701 1.00 94.62 80 ASN A C 1
ATOM 652 O O . ASN A 1 80 ? 14.999 -2.084 -10.590 1.00 94.62 80 ASN A O 1
ATOM 656 N N . LEU A 1 81 ? 13.581 -3.511 -9.604 1.00 96.06 81 LEU A N 1
ATOM 657 C CA . LEU A 1 81 ? 13.752 -4.597 -10.573 1.00 96.06 81 LEU A CA 1
ATOM 658 C C . LEU A 1 81 ? 13.224 -4.205 -11.955 1.00 96.06 81 LEU A C 1
ATOM 660 O O . LEU A 1 81 ? 13.880 -4.472 -12.959 1.00 96.06 81 LEU A O 1
ATOM 664 N N . ALA A 1 82 ? 12.078 -3.527 -12.022 1.00 95.56 82 ALA A N 1
ATOM 665 C CA . ALA A 1 82 ? 11.521 -3.043 -13.279 1.00 95.56 82 ALA A CA 1
ATOM 666 C C . ALA A 1 82 ? 12.432 -2.001 -13.951 1.00 95.56 82 ALA A C 1
ATOM 668 O O . ALA A 1 82 ? 12.644 -2.075 -15.162 1.00 95.56 82 ALA A O 1
ATOM 669 N N . ILE A 1 83 ? 13.002 -1.071 -13.177 1.00 94.56 83 ILE A N 1
ATOM 670 C CA . ILE A 1 83 ? 13.960 -0.075 -13.675 1.00 94.56 83 ILE A CA 1
ATOM 671 C C . ILE A 1 83 ? 15.244 -0.760 -14.146 1.00 94.56 83 ILE A C 1
ATOM 673 O O . ILE A 1 83 ? 15.673 -0.512 -15.270 1.00 94.56 83 ILE A O 1
ATOM 677 N N . LYS A 1 84 ? 15.815 -1.673 -13.347 1.00 95.56 84 LYS A N 1
ATOM 678 C CA . LYS A 1 84 ? 16.998 -2.457 -13.741 1.00 95.56 84 LYS A CA 1
ATOM 679 C C . LYS A 1 84 ? 16.763 -3.206 -15.049 1.00 95.56 84 LYS A C 1
ATOM 681 O O . LYS A 1 84 ? 17.539 -3.049 -15.981 1.00 95.56 84 LYS A O 1
ATOM 686 N N . ARG A 1 85 ? 15.619 -3.883 -15.182 1.00 96.56 85 ARG A N 1
ATOM 687 C CA . ARG A 1 85 ? 15.220 -4.551 -16.427 1.00 96.56 85 ARG A CA 1
ATOM 688 C C . ARG A 1 85 ? 15.207 -3.592 -17.623 1.00 96.56 85 ARG A C 1
ATOM 690 O O . ARG A 1 85 ? 15.652 -3.960 -18.702 1.00 96.56 85 ARG A O 1
ATOM 697 N N . LEU A 1 86 ? 14.695 -2.367 -17.464 1.00 95.88 86 LEU A N 1
ATOM 698 C CA . LEU A 1 86 ? 14.687 -1.375 -18.549 1.00 95.88 86 LEU A CA 1
ATOM 699 C C . LEU A 1 86 ? 16.100 -0.925 -18.943 1.00 95.88 86 LEU A C 1
ATOM 701 O O . LEU A 1 86 ? 16.343 -0.706 -20.134 1.00 95.88 86 LEU A O 1
ATOM 705 N N . ILE A 1 87 ? 17.002 -0.789 -17.966 1.00 95.06 87 ILE A N 1
ATOM 706 C CA . ILE A 1 87 ? 18.421 -0.470 -18.175 1.00 95.06 87 ILE A CA 1
ATOM 707 C C . ILE A 1 87 ? 19.108 -1.615 -18.930 1.00 95.06 87 ILE A C 1
ATOM 709 O O . ILE A 1 87 ? 19.733 -1.365 -19.960 1.00 95.06 87 ILE A O 1
ATOM 713 N N . ASP A 1 88 ? 18.908 -2.861 -18.496 1.00 95.44 88 ASP A N 1
ATOM 714 C CA . ASP A 1 88 ? 19.510 -4.055 -19.105 1.00 95.44 88 ASP A CA 1
ATOM 715 C C . ASP A 1 88 ? 19.056 -4.257 -20.561 1.00 95.44 88 ASP A C 1
ATOM 717 O O . ASP A 1 88 ? 19.858 -4.610 -21.424 1.00 95.44 88 ASP A O 1
ATOM 721 N N . ILE A 1 89 ? 17.791 -3.940 -20.873 1.00 96.12 89 ILE A N 1
ATOM 722 C CA . ILE A 1 89 ? 17.242 -3.953 -22.244 1.00 96.12 89 ILE A CA 1
ATOM 723 C C . ILE A 1 89 ? 17.871 -2.857 -23.134 1.00 96.12 89 ILE A C 1
ATOM 725 O O . ILE A 1 89 ? 17.811 -2.942 -24.359 1.00 96.12 89 ILE A O 1
ATOM 729 N N . ARG A 1 90 ? 18.479 -1.812 -22.553 1.00 93.44 90 ARG A N 1
ATOM 730 C CA . ARG A 1 90 ? 19.075 -0.651 -23.253 1.00 93.44 90 ARG A CA 1
ATOM 731 C C . ARG A 1 90 ? 18.100 0.166 -24.111 1.00 93.44 90 ARG A C 1
ATOM 733 O O . ARG A 1 90 ? 18.520 0.863 -25.040 1.00 93.44 90 ARG A O 1
ATOM 740 N N . CYS A 1 91 ? 16.808 0.131 -23.786 1.00 94.38 91 CYS A N 1
ATOM 741 C CA . CYS A 1 91 ? 15.793 0.968 -24.432 1.00 94.38 91 CYS A CA 1
ATOM 742 C C . CYS A 1 91 ? 15.958 2.459 -24.071 1.00 94.38 91 CYS A C 1
ATOM 744 O O . CYS A 1 91 ? 16.624 2.800 -23.091 1.00 94.38 91 CYS A O 1
ATOM 746 N N . TYR A 1 92 ? 15.306 3.362 -24.818 1.00 96.44 92 TYR A N 1
ATOM 747 C CA . TYR A 1 92 ? 15.354 4.810 -24.547 1.00 96.44 92 TYR A CA 1
ATOM 748 C C . TYR A 1 92 ? 14.995 5.143 -23.089 1.00 96.44 92 TYR A C 1
ATOM 750 O O . TYR A 1 92 ? 15.719 5.879 -22.424 1.00 96.44 92 TYR A O 1
ATOM 758 N N . ARG A 1 93 ? 13.930 4.524 -22.558 1.00 95.31 93 ARG A N 1
ATOM 759 C CA . ARG A 1 93 ? 13.505 4.691 -21.157 1.00 95.31 93 ARG A CA 1
ATOM 760 C C . ARG A 1 93 ? 14.593 4.258 -20.172 1.00 95.31 93 ARG A C 1
ATOM 762 O O . ARG A 1 93 ? 14.854 4.977 -19.219 1.00 95.31 93 ARG A O 1
ATOM 769 N N . GLY A 1 94 ? 15.245 3.122 -20.421 1.00 96.12 94 GLY A N 1
ATOM 770 C CA . GLY A 1 94 ? 16.348 2.621 -19.599 1.00 96.12 94 GLY A CA 1
ATOM 771 C C . GLY A 1 94 ? 17.538 3.573 -19.576 1.00 96.12 94 GLY A C 1
ATOM 772 O O . GLY A 1 94 ? 18.011 3.932 -18.505 1.00 96.12 94 GLY A O 1
ATOM 773 N N . ARG A 1 95 ? 17.955 4.077 -20.745 1.00 93.50 95 ARG A N 1
ATOM 774 C CA . ARG A 1 95 ? 19.038 5.071 -20.837 1.00 93.50 95 ARG A CA 1
ATOM 775 C C . ARG A 1 95 ? 18.712 6.356 -20.076 1.00 93.50 95 ARG A C 1
ATOM 777 O O . ARG A 1 95 ? 19.580 6.886 -19.400 1.00 93.50 95 ARG A O 1
ATOM 784 N N . ARG A 1 96 ? 17.464 6.835 -20.143 1.00 95.50 96 ARG A N 1
ATOM 785 C CA . ARG A 1 96 ? 17.000 8.012 -19.381 1.00 95.50 96 ARG A CA 1
ATOM 786 C C . ARG A 1 96 ? 16.916 7.772 -17.872 1.00 95.50 96 ARG A C 1
ATOM 788 O O . ARG A 1 96 ? 16.987 8.735 -17.130 1.00 95.50 96 ARG A O 1
ATOM 795 N N . HIS A 1 97 ? 16.737 6.526 -17.435 1.00 92.25 97 HIS A N 1
ATOM 796 C CA . HIS A 1 97 ? 16.788 6.153 -16.018 1.00 92.25 97 HIS A CA 1
ATOM 797 C C . HIS A 1 97 ? 18.219 5.959 -15.492 1.00 92.25 97 HIS A C 1
ATOM 799 O O . HIS A 1 97 ? 18.410 5.970 -14.281 1.00 92.25 97 HIS A O 1
ATOM 805 N N . GLN A 1 98 ? 19.193 5.733 -16.379 1.00 88.44 98 GLN A N 1
ATOM 806 C CA . GLN A 1 98 ? 20.607 5.564 -16.034 1.00 88.44 98 GLN A CA 1
ATOM 807 C C . GLN A 1 98 ? 21.394 6.886 -16.057 1.00 88.44 98 GLN A C 1
ATOM 809 O O . GLN A 1 98 ? 22.364 7.008 -15.313 1.00 88.44 98 GLN A O 1
ATOM 814 N N . ALA A 1 99 ? 21.008 7.813 -16.942 1.00 70.69 99 ALA A N 1
ATOM 815 C CA . ALA A 1 99 ? 21.591 9.150 -17.084 1.00 70.69 99 ALA A CA 1
ATOM 816 C C . ALA A 1 99 ? 21.205 10.071 -15.922 1.00 70.69 99 ALA A C 1
ATOM 818 O O . ALA A 1 99 ? 22.092 10.835 -15.488 1.00 70.69 99 ALA A O 1
#

pLDDT: mean 81.9, std 14.92, range [30.91, 96.56]

Foldseek 3Di:
DDDPPPPFLQAPNDTFHQAAWQLVRVCVWAQDDNVNSVVLCVVLVHDRDGNNPDDPVNSVSSNVSVVVTQTDPRVVVVVVVVLVVLLVVVDPSNVVSVD

Radius of gyration: 17.9 Å; chains: 1; bounding box: 39×20×62 Å

Sequence (99 aa):
FTGLNIRCARVGGVEIPSNKRIEYSLQYIHGIGRTTSRKVLHDLGMENKLTRELAEEELTKIRREVNKYMIEGDLRRFNNLAIKRLIDIRCYRGRRHQA

InterPro domains:
  IPR001892 Small ribosomal subunit protein uS13 [PF00416] (10-98)
  IPR001892 Small ribosomal subunit protein uS13 [PIRSF002134] (6-98)
  IPR010979 Small ribosomal subunit protein uS13-like, H2TH [SSF46946] (9-98)
  IPR027437 Small ribosomal subunit protein uS13, C-terminal [G3DSA:4.10.910.10] (74-98)

Organism: Taxus chinensis (NCBI:txid29808)